Protein AF-A6R5H5-F1 (afdb_monomer_lite)

Foldseek 3Di:
DVVVVPPDDPDDPQPQDQPDWDWDDDPQKIWIKTWHWDDAPDDPGDTDIDIGTDDMANCPPDPVSVVVRVVVVVVVVVVNVVVVVVD

Sequence (87 aa):
MHALQSYQQDGSTYDNNAYTLTSTYHGGTLKLCTTHLAEPEGLGRRPEYIMTQLKGWSMTSDPGTFRHGASAYLNARAWAKEKKQYH

pLDDT: mean 77.3, std 20.28, range [37.84, 98.56]

Radius of gyration: 15.85 Å; chains: 1; bounding box: 37×22×43 Å

Structure (mmCIF, N/CA/C/O backbone):
data_AF-A6R5H5-F1
#
_entry.id   AF-A6R5H5-F1
#
loop_
_atom_site.group_PDB
_atom_site.id
_atom_site.type_symbol
_atom_site.label_atom_id
_atom_site.label_alt_id
_atom_site.label_comp_id
_atom_site.label_asym_id
_atom_site.label_entity_id
_atom_site.label_seq_id
_atom_site.pdbx_PDB_ins_code
_atom_site.Cartn_x
_atom_site.Cartn_y
_atom_site.Cartn_z
_atom_site.occupancy
_atom_site.B_iso_or_equiv
_atom_site.auth_seq_id
_atom_site.auth_comp_id
_atom_site.auth_asym_id
_atom_site.auth_atom_id
_atom_site.pdbx_PDB_model_num
ATOM 1 N N . MET A 1 1 ? -14.444 -6.685 11.333 1.00 46.41 1 MET A N 1
ATOM 2 C CA . MET A 1 1 ? -13.572 -5.578 11.787 1.00 46.41 1 MET A CA 1
ATOM 3 C C . MET A 1 1 ? -13.780 -5.221 13.259 1.00 46.41 1 MET A C 1
ATOM 5 O O . MET A 1 1 ? -12.786 -4.981 13.915 1.00 46.41 1 MET A O 1
ATOM 9 N N . HIS A 1 2 ? -14.999 -5.298 13.818 1.00 39.12 2 HIS A N 1
ATOM 10 C CA . HIS A 1 2 ? -15.221 -5.169 15.276 1.00 39.12 2 HIS A CA 1
ATOM 11 C C . HIS A 1 2 ? -14.586 -6.313 16.102 1.00 39.12 2 HIS A C 1
ATOM 13 O O . HIS A 1 2 ? -14.100 -6.103 17.205 1.00 39.12 2 HIS A O 1
ATOM 19 N N . ALA A 1 3 ? -14.525 -7.520 15.529 1.00 43.28 3 ALA A N 1
ATOM 20 C CA . ALA A 1 3 ? -13.970 -8.712 16.180 1.00 43.28 3 ALA A CA 1
ATOM 21 C C . ALA A 1 3 ? -12.430 -8.748 16.282 1.00 43.28 3 ALA A C 1
ATOM 23 O O . ALA A 1 3 ? -11.889 -9.649 16.909 1.00 43.28 3 ALA A O 1
ATOM 24 N N . LEU A 1 4 ? -11.715 -7.804 15.655 1.00 46.59 4 LEU A N 1
ATOM 25 C CA . LEU A 1 4 ? -10.247 -7.752 15.726 1.00 46.59 4 LEU A CA 1
ATOM 26 C C . LEU A 1 4 ? -9.744 -6.907 16.907 1.00 46.59 4 LEU A C 1
ATOM 28 O O . LEU A 1 4 ? -8.587 -7.047 17.277 1.00 46.59 4 LEU A O 1
ATOM 32 N N . GLN A 1 5 ? -10.609 -6.074 17.502 1.00 46.47 5 GLN A N 1
ATOM 33 C CA . GLN A 1 5 ? -10.306 -5.293 18.710 1.00 46.47 5 GLN A CA 1
ATOM 34 C C . GLN A 1 5 ? -10.783 -5.967 20.001 1.00 46.47 5 GLN A C 1
ATOM 36 O O . GLN A 1 5 ? -10.232 -5.713 21.061 1.00 46.47 5 GLN A O 1
ATOM 41 N N . SER A 1 6 ? -11.789 -6.843 19.934 1.00 45.16 6 SER A N 1
ATOM 42 C CA . SER A 1 6 ? -12.336 -7.513 21.122 1.00 45.16 6 SER A CA 1
ATOM 43 C C . SER A 1 6 ? -11.603 -8.803 21.504 1.00 45.16 6 SER A C 1
ATOM 45 O O . SER A 1 6 ? -12.025 -9.490 22.430 1.00 45.16 6 SER A O 1
ATOM 47 N N . TYR A 1 7 ? -10.530 -9.172 20.800 1.00 37.84 7 TYR A N 1
ATOM 48 C CA . TYR A 1 7 ? -9.665 -10.259 21.246 1.00 37.84 7 TYR A CA 1
ATOM 49 C C . TYR A 1 7 ? -8.656 -9.678 22.249 1.00 37.84 7 TYR A C 1
ATOM 51 O O . TYR A 1 7 ? -7.593 -9.217 21.851 1.00 37.84 7 TYR A O 1
ATOM 59 N N . GLN A 1 8 ? -9.035 -9.705 23.536 1.00 38.84 8 GLN A N 1
ATOM 60 C CA . GLN A 1 8 ? -8.205 -9.452 24.735 1.00 38.84 8 GLN A CA 1
ATOM 61 C C . GLN A 1 8 ? -8.050 -8.014 25.288 1.00 38.84 8 GLN A C 1
ATOM 63 O O . GLN A 1 8 ? -7.155 -7.800 26.101 1.00 38.84 8 GLN A O 1
ATOM 68 N N . GLN A 1 9 ? -8.911 -7.039 24.966 1.00 41.81 9 GLN A N 1
ATOM 69 C CA . GLN A 1 9 ? -8.891 -5.732 25.657 1.00 41.81 9 GLN A CA 1
ATOM 70 C C . GLN A 1 9 ? -10.226 -5.390 26.334 1.00 41.81 9 GLN A C 1
ATOM 72 O O . GLN A 1 9 ? -11.235 -5.166 25.669 1.00 41.81 9 GLN A O 1
ATOM 77 N N . ASP A 1 10 ? -10.194 -5.298 27.668 1.00 41.06 10 ASP A N 1
ATOM 78 C CA . ASP A 1 10 ? -11.303 -4.942 28.575 1.00 41.06 10 ASP A CA 1
ATOM 79 C C . ASP A 1 10 ? -11.670 -3.437 28.566 1.00 41.06 10 ASP A C 1
ATOM 81 O O . ASP A 1 10 ? -12.133 -2.874 29.556 1.00 41.06 10 ASP A O 1
ATOM 85 N N . GLY A 1 11 ? -11.492 -2.741 27.443 1.00 40.50 11 GLY A N 1
ATOM 86 C CA . GLY A 1 11 ? -11.873 -1.333 27.346 1.00 40.50 11 GLY A CA 1
ATOM 87 C C . GLY A 1 11 ? -11.584 -0.738 25.978 1.00 40.50 11 GLY A C 1
ATOM 88 O O . GLY A 1 11 ? -10.472 -0.835 25.470 1.00 40.50 11 GLY A O 1
ATOM 89 N N . SER A 1 12 ? -12.586 -0.106 25.365 1.00 47.50 12 SER A N 1
ATOM 90 C CA . SER A 1 12 ? -12.417 0.622 24.107 1.00 47.50 12 SER A CA 1
ATOM 91 C C . SER A 1 12 ? -11.690 1.946 24.363 1.00 47.50 12 SER A C 1
ATOM 93 O O . SER A 1 12 ? -12.320 2.960 24.665 1.00 47.50 12 SER A O 1
ATOM 95 N N . THR A 1 13 ? -10.363 1.951 24.272 1.00 46.53 13 THR A N 1
ATOM 96 C CA . THR A 1 13 ? -9.562 3.181 24.275 1.00 46.53 13 THR A CA 1
ATOM 97 C C . THR A 1 13 ? -9.678 3.874 22.917 1.00 46.53 13 THR A C 1
ATOM 99 O O . THR A 1 13 ? -9.048 3.470 21.942 1.00 46.53 13 THR A O 1
ATOM 102 N N . TYR A 1 14 ? -10.514 4.911 22.848 1.00 52.03 14 TYR A N 1
ATOM 103 C CA . TYR A 1 14 ? -10.611 5.837 21.717 1.00 52.03 14 TYR A CA 1
ATOM 104 C C . TYR A 1 14 ? -9.556 6.938 21.877 1.00 52.03 14 TYR A C 1
ATOM 106 O O . TYR A 1 14 ? -9.860 8.034 22.325 1.00 52.03 14 TYR A O 1
ATOM 114 N N . ASP A 1 15 ? -8.291 6.656 21.574 1.00 50.53 15 ASP A N 1
ATOM 115 C CA . ASP A 1 15 ? -7.209 7.650 21.707 1.00 50.53 15 ASP A CA 1
ATOM 116 C C . ASP A 1 15 ? -6.842 8.335 20.376 1.00 50.53 15 ASP A C 1
ATOM 118 O O . ASP A 1 15 ? -5.805 8.986 20.272 1.00 50.53 15 ASP A O 1
ATOM 122 N N . ASN A 1 16 ? -7.691 8.191 19.352 1.00 48.81 16 ASN A N 1
ATOM 123 C CA . ASN A 1 16 ? -7.516 8.789 18.026 1.00 48.81 16 ASN A CA 1
ATOM 124 C C . ASN A 1 16 ? -6.192 8.406 17.320 1.00 48.81 16 ASN A C 1
ATOM 126 O O . ASN A 1 16 ? -5.819 9.010 16.312 1.00 48.81 16 ASN A O 1
ATOM 130 N N . ASN A 1 17 ? -5.477 7.387 17.814 1.00 48.34 17 ASN A N 1
ATOM 131 C CA . ASN A 1 17 ? -4.251 6.914 17.192 1.00 48.34 17 ASN A CA 1
ATOM 132 C C . ASN A 1 17 ? -4.554 6.071 15.943 1.00 48.34 17 ASN A C 1
ATOM 134 O O . ASN A 1 17 ? -5.549 5.351 15.837 1.00 48.34 17 ASN A O 1
ATOM 138 N N . ALA A 1 18 ? -3.670 6.161 14.949 1.00 53.09 18 ALA A N 1
ATOM 139 C CA . ALA A 1 18 ? -3.745 5.345 13.742 1.00 53.09 18 ALA A CA 1
ATOM 140 C C . ALA A 1 18 ? -3.354 3.892 14.061 1.00 53.09 18 ALA A C 1
ATOM 142 O O . ALA A 1 18 ? -2.184 3.520 13.998 1.00 53.09 18 ALA A O 1
ATOM 143 N N . TYR A 1 19 ? -4.338 3.062 14.402 1.00 61.94 19 TYR A N 1
ATOM 144 C CA . TYR A 1 19 ? -4.105 1.686 14.856 1.00 61.94 19 TYR A CA 1
ATOM 145 C C . TYR A 1 19 ? -3.904 0.665 13.750 1.00 61.94 19 TYR A C 1
ATOM 147 O O . TYR A 1 19 ? -3.343 -0.404 13.979 1.00 61.94 19 TYR A O 1
ATOM 155 N N . THR A 1 20 ? -4.403 0.953 12.551 1.00 73.56 20 THR A N 1
ATOM 156 C CA . THR A 1 20 ? -4.344 0.003 11.443 1.00 73.56 20 THR A CA 1
ATOM 157 C C . THR A 1 20 ? -3.721 0.665 10.233 1.00 73.56 20 THR A C 1
ATOM 159 O O . THR A 1 20 ? -4.241 1.648 9.705 1.00 73.56 20 THR A O 1
ATOM 162 N N . LEU A 1 21 ? -2.610 0.096 9.776 1.00 85.31 21 LEU A N 1
ATOM 163 C CA . LEU A 1 21 ? -2.048 0.407 8.475 1.00 85.31 21 LEU A CA 1
ATOM 164 C C . LEU A 1 21 ? -2.585 -0.600 7.453 1.00 85.31 21 LEU A C 1
ATOM 166 O O . LEU A 1 21 ? -2.395 -1.808 7.592 1.00 85.31 21 LEU A O 1
ATOM 170 N N . THR A 1 22 ? -3.250 -0.094 6.421 1.00 90.06 22 THR A N 1
ATOM 171 C CA . THR A 1 22 ? -3.882 -0.884 5.363 1.00 90.06 22 THR A CA 1
ATOM 172 C C . THR A 1 22 ? -3.118 -0.710 4.058 1.00 90.06 22 THR A C 1
ATOM 174 O O . THR A 1 22 ? -2.697 0.390 3.707 1.00 90.06 22 THR A O 1
ATOM 177 N N . SER A 1 23 ? -2.951 -1.803 3.316 1.00 91.56 23 SER A N 1
ATOM 178 C CA . SER A 1 23 ? -2.383 -1.803 1.965 1.00 91.56 23 SER A CA 1
ATOM 179 C C . SER A 1 23 ? -3.423 -2.311 0.975 1.00 91.56 23 SER A C 1
ATOM 181 O O . SER A 1 23 ? -3.977 -3.386 1.179 1.00 91.56 23 SER A O 1
ATOM 183 N N . THR A 1 24 ? -3.680 -1.567 -0.098 1.00 95.31 24 THR A N 1
ATOM 184 C CA . THR A 1 24 ? -4.592 -1.976 -1.178 1.00 95.31 24 THR A CA 1
ATOM 185 C C . THR A 1 24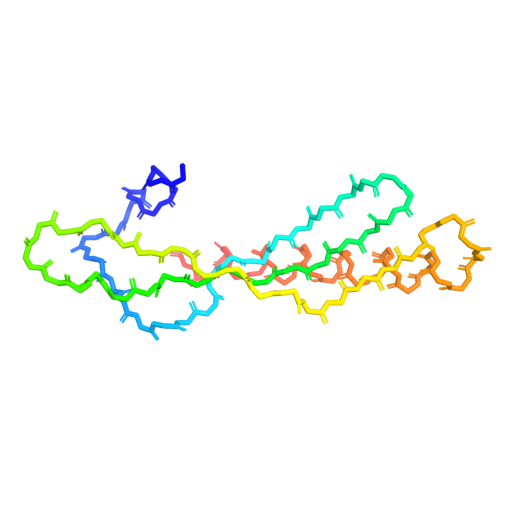 ? -3.837 -2.011 -2.494 1.00 95.31 24 THR A C 1
ATOM 187 O O . THR A 1 24 ? -3.206 -1.022 -2.854 1.00 95.31 24 THR A O 1
ATOM 190 N N . TYR A 1 25 ? -3.920 -3.122 -3.223 1.00 95.44 25 TYR A N 1
ATOM 191 C CA . TYR A 1 25 ? -3.427 -3.216 -4.594 1.00 95.44 25 TYR A CA 1
ATOM 192 C C . TYR A 1 25 ? -4.607 -3.389 -5.546 1.00 95.44 25 TYR A C 1
ATOM 194 O O . TYR A 1 25 ? -5.326 -4.383 -5.471 1.00 95.44 25 TYR A O 1
ATOM 202 N N . HIS A 1 26 ? -4.825 -2.408 -6.417 1.00 97.12 26 HIS A N 1
ATOM 203 C CA . HIS A 1 26 ? -5.919 -2.418 -7.385 1.00 97.12 26 HIS A CA 1
ATOM 204 C C . HIS A 1 26 ? -5.507 -1.672 -8.654 1.00 97.12 26 HIS A C 1
ATOM 206 O O . HIS A 1 26 ? -4.916 -0.594 -8.575 1.00 97.12 26 HIS A O 1
ATOM 212 N N . GLY A 1 27 ? -5.816 -2.237 -9.826 1.00 96.00 27 GLY A N 1
ATOM 213 C CA . GLY A 1 27 ? -5.542 -1.598 -11.119 1.00 96.00 27 GLY A CA 1
ATOM 214 C C . GLY A 1 27 ? -4.074 -1.203 -11.316 1.00 96.00 27 GLY A C 1
ATOM 215 O O . GLY A 1 27 ? -3.795 -0.101 -11.773 1.00 96.00 27 GLY A O 1
ATOM 216 N N . GLY A 1 28 ? -3.130 -2.045 -10.880 1.00 97.06 28 GLY A N 1
ATOM 217 C CA . GLY A 1 28 ? -1.694 -1.753 -10.976 1.00 97.06 28 GLY A CA 1
ATOM 218 C C . GLY A 1 28 ? -1.163 -0.770 -9.930 1.00 97.06 28 GLY A C 1
ATOM 219 O O . GLY A 1 28 ? 0.036 -0.517 -9.891 1.00 97.06 28 GLY A O 1
ATOM 220 N N . THR A 1 29 ? -2.010 -0.226 -9.054 1.00 98.31 29 THR A N 1
ATOM 221 C CA . THR A 1 29 ? -1.611 0.774 -8.058 1.00 98.31 29 THR A CA 1
ATOM 222 C C . THR A 1 29 ? -1.648 0.192 -6.651 1.00 98.31 29 THR A C 1
ATOM 224 O O . THR A 1 29 ? -2.675 -0.320 -6.207 1.00 98.31 29 THR A O 1
ATOM 227 N N . LEU A 1 30 ? -0.538 0.319 -5.926 1.00 98.06 30 LEU A N 1
ATOM 228 C CA . LEU A 1 30 ? -0.459 0.061 -4.491 1.00 98.06 30 LEU A CA 1
ATOM 229 C C . LEU A 1 30 ? -0.766 1.354 -3.732 1.00 98.06 30 LEU A C 1
ATOM 231 O O . LEU A 1 30 ? -0.129 2.371 -3.988 1.00 98.06 30 LEU A O 1
ATOM 235 N N . LYS A 1 31 ? -1.686 1.317 -2.770 1.00 97.75 31 LYS A N 1
ATOM 236 C CA . LYS A 1 31 ? -1.991 2.418 -1.847 1.00 97.75 31 LYS A CA 1
ATOM 237 C C . LYS A 1 31 ? -1.764 1.977 -0.410 1.00 97.75 31 LYS A C 1
ATOM 239 O O . LYS A 1 31 ? -2.231 0.907 -0.021 1.00 97.75 31 LYS A O 1
ATOM 244 N N . LEU A 1 32 ? -1.087 2.813 0.370 1.00 95.00 32 LEU A N 1
ATOM 245 C CA . LEU A 1 32 ? -1.030 2.695 1.824 1.00 95.00 32 LEU A CA 1
ATOM 246 C C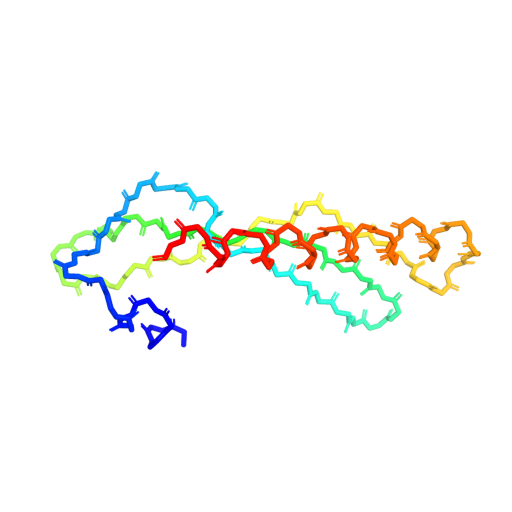 . LEU A 1 32 ? -1.970 3.720 2.448 1.00 95.00 32 LEU A C 1
ATOM 248 O O . LEU A 1 32 ? -1.928 4.898 2.089 1.00 95.00 32 LEU A O 1
ATOM 252 N N . CYS A 1 33 ? -2.781 3.270 3.397 1.00 91.56 33 CYS A N 1
ATOM 253 C CA . CYS A 1 33 ? -3.699 4.098 4.165 1.00 91.56 33 CYS A CA 1
ATOM 254 C C . CYS A 1 33 ? -3.547 3.801 5.657 1.00 91.56 33 CYS A C 1
ATOM 256 O O . CYS A 1 33 ? -3.215 2.680 6.040 1.00 91.56 33 CYS A O 1
ATOM 258 N N . THR A 1 34 ? -3.842 4.781 6.498 1.00 89.00 34 THR A N 1
ATOM 259 C CA . THR A 1 34 ? -4.063 4.585 7.930 1.00 89.00 34 THR A CA 1
ATOM 260 C C . THR A 1 34 ? -5.547 4.663 8.227 1.00 89.00 34 THR A C 1
ATOM 262 O O . THR A 1 34 ? -6.276 5.427 7.597 1.00 89.00 34 THR A O 1
ATOM 265 N N . THR A 1 35 ? -6.003 3.869 9.185 1.00 83.31 35 THR A N 1
ATOM 266 C CA . THR A 1 35 ? -7.369 3.940 9.697 1.00 83.31 35 THR A CA 1
ATOM 267 C C . THR A 1 35 ? -7.319 4.213 11.190 1.00 83.31 35 THR A C 1
ATOM 269 O O . THR A 1 35 ? -6.591 3.534 11.920 1.00 83.31 35 THR A O 1
ATOM 272 N N . HIS A 1 36 ? -8.088 5.203 11.628 1.00 79.06 36 HIS A N 1
ATOM 273 C CA .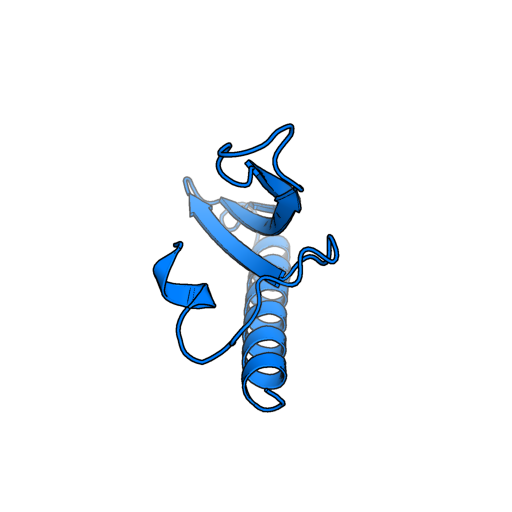 HIS A 1 36 ? -8.336 5.489 13.036 1.00 79.06 36 HIS A CA 1
ATOM 274 C C . HIS A 1 36 ? -9.841 5.476 13.309 1.00 79.06 36 HIS A C 1
ATOM 276 O O . HIS A 1 36 ? -10.658 5.622 12.395 1.00 79.06 36 HIS A O 1
ATOM 282 N N . LEU A 1 37 ? -10.185 5.226 14.568 1.00 76.75 37 LEU A N 1
ATOM 283 C CA . LEU A 1 37 ? -11.551 5.312 15.063 1.00 76.75 37 LEU A CA 1
ATOM 284 C C . LEU A 1 37 ? -11.805 6.739 15.521 1.00 76.75 37 LEU A C 1
ATOM 286 O O . LEU A 1 37 ? -11.062 7.242 16.361 1.00 76.75 37 LEU A O 1
ATOM 290 N N . ALA A 1 38 ? -12.855 7.351 14.993 1.00 72.06 38 ALA A N 1
ATOM 291 C CA . ALA A 1 38 ? -13.394 8.573 15.552 1.00 72.06 38 ALA A CA 1
ATOM 292 C C . ALA A 1 38 ? -14.395 8.228 16.658 1.00 72.06 38 ALA A C 1
ATOM 294 O O . ALA A 1 38 ? -15.108 7.216 16.591 1.00 72.06 38 ALA A O 1
ATOM 295 N N . GLU A 1 39 ? -14.425 9.076 17.681 1.00 70.12 39 GLU A N 1
ATOM 296 C CA . GLU A 1 39 ? -15.382 8.956 18.769 1.00 70.12 39 GLU A CA 1
ATOM 297 C C . GLU A 1 39 ? -16.813 9.081 18.213 1.00 70.12 39 GLU A C 1
ATOM 299 O O . GLU A 1 39 ? -17.083 9.967 17.399 1.00 70.12 39 GLU A O 1
ATOM 304 N N . PRO A 1 40 ? -17.736 8.180 18.587 1.00 68.19 40 PRO A N 1
ATOM 305 C CA . PRO A 1 40 ? -19.110 8.263 18.119 1.00 68.19 40 PRO A CA 1
ATOM 306 C C . PRO A 1 40 ? -19.797 9.538 18.629 1.00 68.19 40 PRO A C 1
ATOM 308 O O . PRO A 1 40 ? -19.889 9.765 19.835 1.00 68.19 40 PRO A O 1
ATOM 311 N N . GLU A 1 41 ? -20.366 10.338 17.723 1.00 69.06 41 GLU A N 1
ATOM 312 C CA . GLU A 1 41 ? -21.186 11.499 18.091 1.00 69.06 41 GLU A CA 1
ATOM 313 C C . GLU A 1 41 ? -22.558 11.059 18.646 1.00 69.06 41 GLU A C 1
ATOM 315 O O . GLU A 1 41 ? -23.578 10.989 17.944 1.00 69.06 41 GLU A O 1
ATOM 320 N N . GLY A 1 42 ? -22.582 10.737 19.941 1.00 66.62 42 GLY A N 1
ATOM 321 C CA . GLY A 1 42 ? -23.792 10.507 20.732 1.00 66.62 42 GLY A CA 1
ATOM 322 C C . GLY A 1 42 ? -23.935 9.098 21.317 1.00 66.62 42 GLY A C 1
ATOM 323 O O . GLY A 1 42 ? -23.411 8.110 20.799 1.00 66.62 42 GLY A O 1
ATOM 324 N N . LEU A 1 43 ? -24.702 9.007 22.411 1.00 63.31 43 LEU A N 1
ATOM 325 C CA . LEU A 1 43 ? -24.986 7.754 23.116 1.00 63.31 43 LEU A CA 1
ATOM 326 C C . LEU A 1 43 ? -25.640 6.727 22.177 1.00 63.31 43 LEU A C 1
ATOM 328 O O . LEU A 1 43 ? -26.723 6.955 21.641 1.00 63.31 43 LEU A O 1
ATOM 332 N N . GLY A 1 44 ? -24.978 5.581 21.997 1.00 66.50 44 GLY A N 1
ATOM 333 C CA . GLY A 1 44 ? -25.471 4.461 21.188 1.00 66.50 44 GLY A CA 1
ATOM 334 C C . GLY A 1 44 ? -25.093 4.501 19.703 1.00 66.50 44 GLY A C 1
ATOM 335 O O . GLY A 1 44 ? -25.488 3.599 18.961 1.00 66.50 44 GLY A O 1
ATOM 336 N N . ARG A 1 45 ? -24.320 5.496 19.244 1.00 66.62 45 ARG A N 1
ATOM 337 C CA . ARG A 1 45 ? -23.798 5.507 17.870 1.00 66.62 45 ARG A CA 1
ATOM 338 C C . ARG A 1 45 ? -22.572 4.609 17.731 1.00 66.62 45 ARG A C 1
ATOM 340 O O . ARG A 1 45 ? -21.791 4.433 18.662 1.00 66.62 45 ARG A O 1
ATOM 347 N N . ARG A 1 46 ? -22.417 4.014 16.545 1.00 66.94 46 ARG A N 1
ATOM 348 C CA . ARG A 1 46 ? -21.233 3.214 16.215 1.00 66.94 46 ARG A CA 1
ATOM 349 C C . ARG A 1 46 ? -20.042 4.141 15.955 1.00 66.94 46 ARG A C 1
ATOM 351 O O . ARG A 1 46 ? -20.258 5.196 15.364 1.00 66.94 46 ARG A O 1
ATOM 358 N N . PRO A 1 47 ? -18.819 3.737 16.331 1.00 71.00 47 PRO A N 1
ATOM 359 C CA . PRO A 1 47 ? -17.615 4.478 15.982 1.00 71.00 47 PRO A CA 1
ATOM 360 C C . PRO A 1 47 ? -17.482 4.645 14.470 1.00 71.00 47 PRO A C 1
ATOM 362 O O . PRO A 1 47 ? -17.744 3.701 13.713 1.00 71.00 47 PRO A O 1
ATOM 365 N N . GLU A 1 48 ? -17.046 5.820 14.033 1.00 75.44 48 GLU A N 1
ATOM 366 C CA . GLU A 1 48 ? -16.714 6.044 12.630 1.00 75.44 48 GLU A CA 1
ATOM 367 C C . GLU A 1 48 ? -15.272 5.614 12.359 1.00 75.44 48 GLU A C 1
ATOM 369 O O . GLU A 1 48 ? -14.380 5.774 13.190 1.00 75.44 48 GLU A O 1
ATOM 374 N N . TYR A 1 49 ? -15.036 5.044 11.179 1.00 75.12 49 TYR A N 1
ATOM 375 C CA . TYR A 1 49 ? -13.703 4.645 10.744 1.00 75.12 49 TYR A CA 1
ATOM 376 C C . TYR A 1 49 ? -13.214 5.637 9.699 1.00 75.12 49 TYR A C 1
ATOM 378 O O . TYR A 1 49 ? -13.663 5.608 8.551 1.00 75.12 49 TYR A O 1
ATOM 386 N N . ILE A 1 50 ? -12.273 6.493 10.082 1.00 82.38 50 ILE A N 1
ATOM 387 C CA . ILE A 1 50 ? -11.673 7.462 9.170 1.00 82.38 50 ILE A CA 1
ATOM 388 C C . ILE A 1 50 ? -10.435 6.825 8.549 1.00 82.38 50 ILE A C 1
ATOM 390 O O . ILE A 1 50 ? -9.492 6.439 9.245 1.00 82.38 50 ILE A O 1
ATOM 394 N N . MET A 1 51 ? -10.441 6.702 7.220 1.00 86.50 51 MET A N 1
ATOM 395 C CA . MET A 1 51 ? -9.312 6.190 6.449 1.00 86.50 51 MET A CA 1
ATOM 396 C C . MET A 1 51 ? -8.597 7.329 5.719 1.00 86.50 51 MET A C 1
ATOM 398 O O . MET A 1 51 ? -9.161 7.950 4.821 1.00 86.50 51 MET A O 1
ATOM 402 N N . THR A 1 52 ? -7.325 7.540 6.044 1.00 88.69 52 THR A N 1
ATOM 403 C CA . THR A 1 52 ? -6.471 8.553 5.418 1.00 88.69 52 THR A CA 1
ATOM 404 C C . THR A 1 52 ? -5.451 7.874 4.514 1.00 88.69 52 THR A C 1
ATOM 406 O O . THR A 1 52 ? -4.678 7.024 4.957 1.00 88.69 52 THR A O 1
ATOM 409 N N . GLN A 1 53 ? -5.422 8.235 3.230 1.00 92.31 53 GLN A N 1
ATOM 410 C CA . GLN A 1 53 ? -4.398 7.733 2.312 1.00 92.31 53 GLN A CA 1
ATOM 411 C C . GLN A 1 53 ? -3.050 8.398 2.621 1.00 92.31 53 GLN A C 1
ATOM 413 O O . GLN A 1 53 ? -2.944 9.620 2.601 1.00 92.31 53 GLN A O 1
ATOM 418 N N . LEU A 1 54 ? -2.009 7.594 2.845 1.00 92.25 54 LEU A N 1
ATOM 419 C CA . LEU A 1 54 ? -0.642 8.076 3.046 1.00 92.25 54 LEU A CA 1
ATOM 420 C C . LEU A 1 54 ? 0.060 8.324 1.710 1.00 92.25 54 LEU A C 1
ATOM 422 O O . LEU A 1 54 ? 0.626 9.389 1.476 1.00 92.25 54 LEU A O 1
ATOM 426 N N . LYS A 1 55 ? 0.060 7.314 0.832 1.00 96.19 55 LYS A N 1
ATOM 427 C CA . LYS A 1 55 ? 0.747 7.365 -0.465 1.00 96.19 55 LYS A CA 1
ATOM 428 C C . LYS A 1 55 ? 0.243 6.283 -1.415 1.00 96.19 55 LYS A C 1
ATOM 430 O O . LYS A 1 55 ? -0.299 5.268 -0.977 1.00 96.19 55 LYS A O 1
ATOM 435 N N . GLY A 1 56 ? 0.451 6.503 -2.712 1.00 96.94 56 GLY A N 1
ATOM 436 C CA . GLY A 1 56 ? 0.225 5.514 -3.759 1.00 96.94 56 GLY A CA 1
ATOM 437 C C . GLY A 1 56 ? 1.420 5.384 -4.705 1.00 96.94 56 GLY A C 1
ATOM 438 O O . GLY A 1 56 ? 2.147 6.352 -4.923 1.00 96.94 56 GLY A O 1
ATOM 439 N N . TRP A 1 57 ? 1.597 4.191 -5.267 1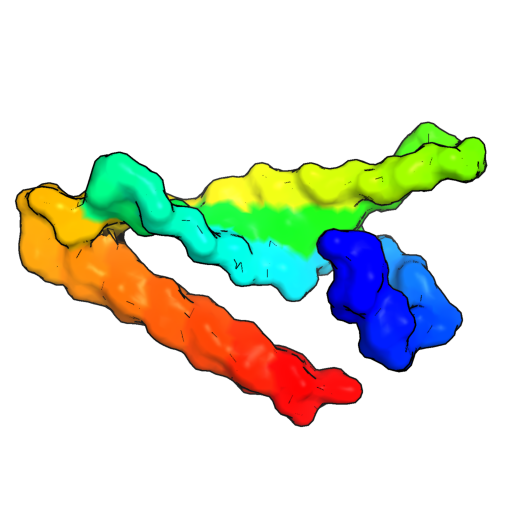.00 98.50 57 TRP A N 1
ATOM 440 C CA . TRP A 1 57 ? 2.616 3.856 -6.261 1.00 98.50 57 TRP A CA 1
ATOM 441 C C . TRP A 1 57 ? 1.970 3.127 -7.434 1.00 98.50 57 TRP A C 1
ATOM 443 O O . TRP A 1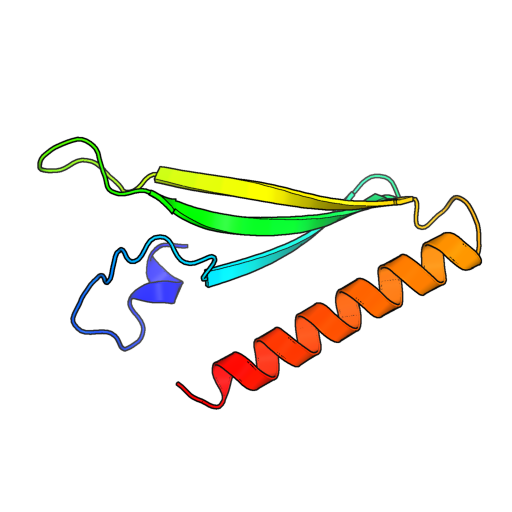 57 ? 1.274 2.132 -7.229 1.00 98.50 57 TRP A O 1
ATOM 453 N N . SER A 1 58 ? 2.227 3.596 -8.656 1.00 98.31 58 SER A N 1
ATOM 454 C CA . SER A 1 58 ? 1.884 2.855 -9.871 1.00 98.31 58 SER A CA 1
ATOM 455 C C . SER A 1 58 ? 2.913 1.742 -10.066 1.00 98.31 58 SER A C 1
ATOM 457 O O . SER A 1 58 ? 4.019 1.967 -10.541 1.00 98.31 58 SER A O 1
ATOM 459 N N . MET A 1 59 ? 2.585 0.527 -9.639 1.00 98.19 59 MET A N 1
ATOM 460 C CA . MET A 1 59 ? 3.526 -0.598 -9.619 1.00 98.19 59 MET A CA 1
ATOM 461 C C . MET A 1 59 ? 3.887 -1.089 -11.025 1.00 98.19 59 MET A C 1
ATOM 463 O O . MET A 1 59 ? 4.826 -1.863 -11.178 1.00 98.19 59 MET A O 1
ATOM 467 N N . THR A 1 60 ? 3.148 -0.651 -12.045 1.00 98.00 60 THR A N 1
ATOM 468 C CA . THR A 1 60 ? 3.344 -1.029 -13.4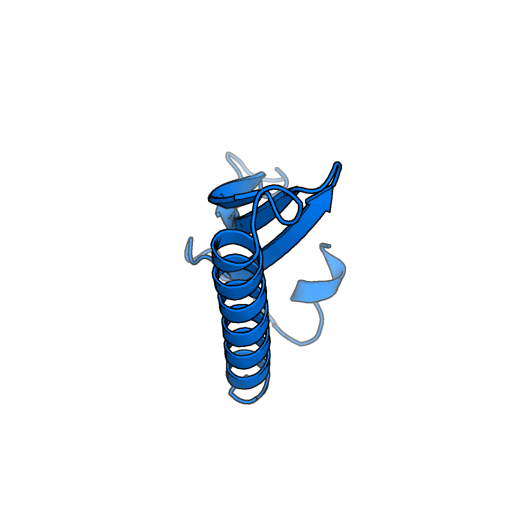47 1.00 98.00 60 THR A CA 1
ATOM 469 C C . THR A 1 60 ? 3.956 0.089 -14.294 1.00 98.00 60 THR A C 1
ATOM 471 O O . THR A 1 60 ? 4.102 -0.108 -15.496 1.00 98.00 60 THR A O 1
ATOM 474 N N . SER A 1 61 ? 4.283 1.259 -13.722 1.00 97.44 61 SER A N 1
ATOM 475 C CA . SER A 1 61 ? 4.845 2.379 -14.496 1.00 97.44 61 SER A CA 1
ATOM 476 C C . SER A 1 61 ? 6.311 2.166 -14.852 1.00 97.44 61 SER A C 1
ATOM 478 O O . SER A 1 61 ? 6.695 2.286 -16.010 1.00 97.44 61 SER A O 1
ATOM 480 N N . ASP A 1 62 ? 7.134 1.872 -13.847 1.00 98.31 62 ASP A N 1
ATOM 481 C CA . ASP A 1 62 ? 8.579 1.763 -13.988 1.00 98.31 62 ASP A CA 1
ATOM 482 C C . ASP A 1 62 ? 9.198 0.971 -12.817 1.00 98.31 62 ASP A C 1
ATOM 484 O O . ASP A 1 62 ? 8.622 0.899 -11.721 1.00 98.31 62 ASP A O 1
ATOM 488 N N . PRO A 1 63 ? 10.402 0.396 -13.008 1.00 98.44 63 PRO A N 1
ATOM 489 C CA . PRO A 1 63 ? 11.066 -0.395 -11.974 1.00 98.44 63 PRO A CA 1
ATOM 490 C C . PRO A 1 63 ? 11.382 0.379 -10.687 1.00 98.44 63 PRO A C 1
ATOM 492 O O . PRO A 1 63 ? 11.449 -0.224 -9.615 1.00 98.44 63 PRO A O 1
ATOM 495 N N . GLY A 1 64 ? 11.599 1.694 -10.763 1.00 98.56 64 GLY A N 1
ATOM 496 C CA . GLY A 1 64 ? 11.902 2.531 -9.603 1.00 98.56 64 GLY A CA 1
ATOM 497 C C . GLY A 1 64 ? 10.685 2.698 -8.699 1.00 98.56 64 GLY A C 1
ATOM 498 O O . GLY A 1 64 ? 10.761 2.438 -7.496 1.00 98.56 64 GLY A O 1
ATOM 499 N N . THR A 1 65 ? 9.540 3.050 -9.282 1.00 98.31 65 THR A N 1
ATOM 500 C CA . THR A 1 65 ? 8.256 3.145 -8.576 1.00 98.31 65 THR A CA 1
ATOM 501 C C . THR A 1 65 ? 7.851 1.802 -7.978 1.00 98.31 65 THR A C 1
ATOM 503 O O . THR A 1 65 ? 7.447 1.760 -6.813 1.00 98.31 65 THR A O 1
ATOM 506 N N . PHE A 1 66 ? 8.054 0.698 -8.709 1.00 98.25 66 PHE A N 1
ATOM 507 C CA . PHE A 1 66 ? 7.834 -0.652 -8.187 1.00 98.25 66 PHE A CA 1
ATOM 508 C C . PHE A 1 66 ? 8.674 -0.926 -6.934 1.00 98.25 66 PHE A C 1
ATOM 510 O O . PHE A 1 66 ? 8.131 -1.326 -5.903 1.00 98.25 66 PHE A O 1
ATOM 517 N N . ARG A 1 67 ? 9.992 -0.683 -6.991 1.00 98.56 67 ARG A N 1
ATOM 518 C CA . ARG A 1 67 ? 10.898 -0.915 -5.853 1.00 98.56 67 ARG A CA 1
ATOM 519 C C . ARG A 1 67 ? 10.512 -0.062 -4.650 1.00 98.56 67 ARG A C 1
ATOM 521 O O . ARG A 1 67 ? 10.452 -0.583 -3.542 1.00 98.56 67 ARG A O 1
ATOM 528 N N . HIS A 1 68 ? 10.202 1.218 -4.853 1.00 98.12 68 HIS A N 1
ATOM 529 C CA . HIS A 1 68 ? 9.765 2.091 -3.764 1.00 98.12 68 HIS A CA 1
ATOM 530 C C . HIS A 1 68 ? 8.460 1.613 -3.122 1.00 98.12 68 HIS A C 1
ATOM 532 O O . HIS A 1 68 ? 8.380 1.551 -1.895 1.00 98.12 68 HIS A O 1
ATOM 538 N N . GLY A 1 69 ? 7.458 1.246 -3.925 1.00 97.69 69 GLY A N 1
ATOM 539 C CA . GLY A 1 69 ? 6.185 0.739 -3.416 1.00 97.69 69 GLY A CA 1
ATOM 540 C C . GLY A 1 69 ? 6.339 -0.583 -2.666 1.00 97.69 69 GLY A C 1
ATOM 541 O O . GLY A 1 69 ? 5.832 -0.725 -1.553 1.00 97.69 69 GLY A O 1
ATOM 542 N N . ALA A 1 70 ? 7.099 -1.528 -3.225 1.00 97.88 70 ALA A N 1
ATOM 543 C CA . ALA A 1 70 ? 7.361 -2.822 -2.601 1.00 97.88 70 ALA A CA 1
ATOM 544 C C . ALA A 1 70 ? 8.108 -2.673 -1.267 1.00 97.88 70 ALA A C 1
ATOM 546 O O . ALA A 1 70 ? 7.701 -3.264 -0.267 1.00 97.88 70 ALA A O 1
ATOM 547 N N . SER A 1 71 ? 9.149 -1.836 -1.220 1.00 97.81 71 SER A N 1
ATOM 548 C CA . SER A 1 71 ? 9.883 -1.547 0.016 1.00 97.81 71 SER A CA 1
ATOM 549 C C . SER A 1 71 ? 8.990 -0.892 1.067 1.00 97.81 71 SER A C 1
ATOM 551 O O . SER A 1 71 ? 9.001 -1.313 2.221 1.00 97.81 71 SER A O 1
ATOM 553 N N . ALA A 1 72 ? 8.164 0.087 0.682 1.00 96.25 72 ALA A N 1
ATOM 554 C CA . ALA A 1 72 ? 7.229 0.726 1.606 1.00 96.25 72 ALA A CA 1
ATOM 555 C C . ALA A 1 72 ? 6.239 -0.285 2.205 1.00 96.25 72 ALA A C 1
ATOM 557 O O . ALA A 1 72 ? 6.033 -0.288 3.416 1.00 96.25 72 ALA A O 1
ATOM 558 N N . TYR A 1 73 ? 5.682 -1.181 1.384 1.00 94.69 73 TYR A N 1
ATOM 559 C CA . TYR A 1 73 ? 4.797 -2.257 1.836 1.00 94.69 73 TYR A CA 1
ATOM 560 C C . TYR A 1 73 ? 5.485 -3.237 2.796 1.00 94.69 73 TYR A C 1
ATOM 562 O O . TYR A 1 73 ? 4.919 -3.602 3.829 1.00 94.69 73 TYR A O 1
ATOM 570 N N . LEU A 1 74 ? 6.708 -3.669 2.482 1.00 94.94 74 LEU A N 1
ATOM 571 C CA . LEU A 1 74 ? 7.449 -4.607 3.327 1.00 94.94 74 LEU A CA 1
ATOM 572 C C . LEU A 1 74 ? 7.826 -3.983 4.672 1.00 94.94 74 LEU A C 1
ATOM 574 O O . LEU A 1 74 ? 7.632 -4.625 5.703 1.00 94.94 74 LEU A O 1
ATOM 578 N N . ASN A 1 75 ? 8.274 -2.728 4.673 1.00 92.50 75 ASN A N 1
ATOM 579 C CA . ASN A 1 75 ? 8.589 -1.986 5.894 1.00 92.50 75 ASN A CA 1
ATOM 580 C C . ASN A 1 75 ? 7.341 -1.795 6.764 1.00 92.50 75 ASN A C 1
ATOM 582 O O . ASN A 1 75 ? 7.370 -2.064 7.961 1.00 92.50 75 ASN A O 1
ATOM 586 N N . ALA A 1 76 ? 6.220 -1.419 6.147 1.00 89.38 76 ALA A N 1
ATOM 587 C CA . ALA A 1 76 ? 4.914 -1.347 6.791 1.00 89.38 76 ALA A CA 1
ATOM 588 C C . ALA A 1 76 ? 4.512 -2.672 7.460 1.00 89.38 76 ALA A C 1
ATOM 590 O O . ALA A 1 76 ? 4.086 -2.698 8.615 1.00 89.38 76 ALA A O 1
ATOM 591 N N . ARG A 1 77 ? 4.671 -3.793 6.747 1.00 88.38 77 ARG A N 1
ATOM 592 C CA . ARG A 1 77 ? 4.361 -5.130 7.265 1.00 88.38 77 ARG A CA 1
ATOM 593 C C . ARG A 1 77 ? 5.308 -5.544 8.392 1.00 88.38 77 ARG A C 1
ATOM 595 O O . ARG A 1 77 ? 4.858 -6.196 9.330 1.00 88.38 77 ARG A O 1
ATOM 602 N N . ALA A 1 78 ? 6.593 -5.207 8.297 1.00 89.38 78 ALA A N 1
ATOM 603 C CA . ALA A 1 78 ? 7.579 -5.473 9.341 1.00 89.38 78 ALA A CA 1
ATOM 604 C C . ALA A 1 78 ? 7.249 -4.693 10.620 1.00 89.38 78 ALA A C 1
ATOM 606 O O . ALA A 1 78 ? 7.117 -5.301 11.678 1.00 89.38 78 ALA A O 1
ATOM 607 N N . TRP A 1 79 ? 6.979 -3.392 10.497 1.00 84.81 79 TRP A N 1
ATOM 608 C CA . TRP A 1 79 ? 6.544 -2.548 11.609 1.00 84.81 79 TRP A CA 1
ATOM 609 C C . TRP A 1 79 ? 5.264 -3.075 12.267 1.00 84.81 79 TRP A C 1
ATOM 611 O O . TRP A 1 79 ? 5.188 -3.193 13.487 1.00 84.81 79 TRP A O 1
ATOM 621 N N . ALA A 1 80 ? 4.270 -3.481 11.470 1.00 83.38 80 ALA A N 1
ATOM 622 C CA . ALA A 1 80 ? 3.038 -4.061 12.001 1.00 83.38 80 ALA A CA 1
ATOM 623 C C . ALA A 1 80 ? 3.279 -5.381 12.762 1.00 83.38 80 ALA A C 1
ATOM 625 O O . ALA A 1 80 ? 2.566 -5.674 13.719 1.00 83.38 80 ALA A O 1
ATOM 626 N N . LYS A 1 81 ? 4.270 -6.188 12.356 1.00 80.81 81 LYS A N 1
ATOM 627 C CA . LYS A 1 81 ? 4.666 -7.400 13.090 1.00 80.81 81 LYS A CA 1
ATOM 628 C C . LYS A 1 81 ? 5.362 -7.067 14.405 1.00 80.81 81 LYS A C 1
ATOM 630 O O . LYS A 1 81 ? 5.015 -7.682 15.404 1.00 80.81 81 LYS A O 1
ATOM 635 N N . GLU A 1 82 ? 6.287 -6.107 14.405 1.00 80.12 82 GLU A N 1
ATOM 636 C CA . GLU A 1 82 ? 6.923 -5.617 15.635 1.00 80.12 82 GLU A CA 1
ATOM 637 C C . GLU A 1 82 ? 5.870 -5.134 16.626 1.00 80.12 82 GLU A C 1
ATOM 639 O O . GLU A 1 82 ? 5.840 -5.595 17.760 1.00 80.12 82 GLU A O 1
ATOM 644 N N . LYS A 1 83 ? 4.938 -4.277 16.196 1.00 75.38 83 LYS A N 1
ATOM 645 C CA . LYS A 1 83 ? 3.892 -3.756 17.086 1.00 75.38 83 LYS A CA 1
ATOM 646 C C . LYS A 1 83 ? 3.021 -4.853 17.692 1.00 75.38 83 LYS A C 1
ATOM 648 O O . LYS A 1 83 ? 2.690 -4.759 18.863 1.00 75.38 83 LYS A O 1
ATOM 653 N N . LYS A 1 84 ? 2.724 -5.924 16.950 1.00 67.12 84 LYS A N 1
ATOM 654 C CA . LYS A 1 84 ? 1.999 -7.087 17.489 1.00 67.12 84 LYS A CA 1
ATOM 655 C C . LYS A 1 84 ? 2.768 -7.891 18.543 1.00 67.12 84 LYS A C 1
ATOM 657 O O . LYS A 1 84 ? 2.130 -8.652 19.248 1.00 67.12 84 LYS A O 1
ATOM 662 N N . GLN A 1 85 ? 4.096 -7.793 18.617 1.00 62.94 85 GLN A N 1
ATOM 663 C CA . GLN A 1 85 ? 4.908 -8.541 19.592 1.00 62.94 85 GLN A CA 1
ATOM 664 C C . GLN A 1 85 ? 5.054 -7.823 20.942 1.00 62.94 85 GLN A C 1
ATOM 666 O O . GLN A 1 85 ? 5.476 -8.447 21.909 1.00 62.94 85 GLN A O 1
ATOM 671 N N . TYR A 1 86 ? 4.727 -6.530 21.006 1.00 53.25 86 TYR A N 1
ATOM 672 C CA . TYR A 1 86 ? 4.833 -5.707 22.217 1.00 53.25 86 TYR A CA 1
ATOM 673 C C . TYR A 1 86 ? 3.483 -5.474 22.926 1.00 53.25 86 TYR A C 1
ATOM 675 O O . TYR A 1 86 ? 3.428 -4.690 23.873 1.00 53.25 86 TYR A O 1
ATOM 683 N N . HIS A 1 87 ? 2.416 -6.138 22.473 1.00 46.91 87 HIS A N 1
ATOM 684 C CA . HIS A 1 87 ? 1.078 -6.141 23.072 1.00 46.91 87 HIS A CA 1
ATOM 685 C C . HIS A 1 87 ? 0.710 -7.560 23.497 1.00 46.91 87 HIS A C 1
ATOM 687 O O . HIS A 1 87 ? 0.015 -7.681 24.526 1.00 46.91 87 HIS A O 1
#

Secondary structure (DSSP, 8-state):
-GGGTSSS-SS--------EEEEEEETTEEEEEEEEEEPPSSTTPPPEEEEEEEEEEETTT-HHHHHHHHHHHHHHHHHHHHHHH--